Protein AF-A0AAW2YG62-F1 (afdb_monomer_lite)

InterPro domains:
  IPR013922 Cyclin PHO80-like [PF08613] (2-43)
  IPR013922 Cyclin PHO80-like [PTHR15615] (1-82)

Organism: NCBI:txid2727402

Sequence (99 aa):
MVASKYVEDMNYRNSYFARVGGLTTNELNKLEVEFLFLMKFKLHVNVSVYESYCCHLEREVSIGGGYQIERTLRCAEEIKTRQTVQERRYDDQIARLLL

pLDDT: mean 84.86, std 13.54, range [52.09, 98.62]

Radius of gyration: 21.09 Å; chains: 1; bounding box: 40×57×49 Å

Structure (mmCIF, N/CA/C/O backbone):
data_AF-A0AAW2YG62-F1
#
_entry.id   AF-A0AAW2YG62-F1
#
loop_
_atom_site.group_PDB
_atom_site.id
_atom_site.type_symbol
_atom_site.label_atom_id
_atom_site.label_alt_id
_atom_site.label_comp_id
_atom_site.label_asym_id
_atom_site.label_entity_id
_atom_site.label_seq_id
_atom_site.pdbx_PDB_ins_code
_atom_site.Cartn_x
_atom_site.Cartn_y
_atom_site.Cartn_z
_atom_sit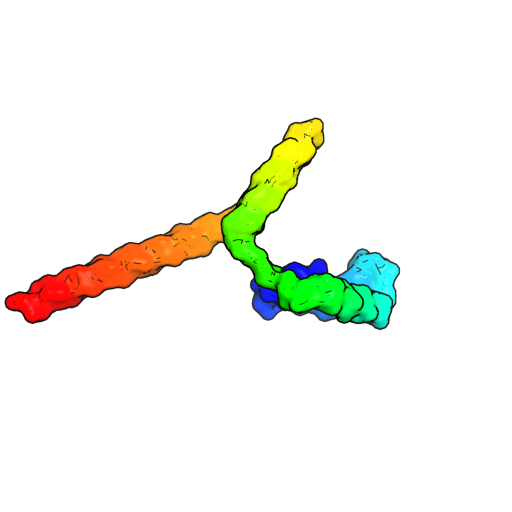e.occupancy
_atom_site.B_iso_or_equiv
_atom_site.auth_seq_id
_atom_site.auth_comp_id
_atom_site.auth_asym_id
_atom_site.auth_atom_id
_atom_site.pdbx_PDB_model_num
ATOM 1 N N . MET A 1 1 ? -0.239 0.023 4.069 1.00 93.81 1 MET A N 1
ATOM 2 C CA . MET A 1 1 ? -0.742 -1.235 4.666 1.00 93.81 1 MET A CA 1
ATOM 3 C C . MET A 1 1 ? -1.164 -2.246 3.602 1.00 93.81 1 MET A C 1
ATOM 5 O O . MET A 1 1 ? -0.435 -3.209 3.432 1.00 93.81 1 MET A O 1
ATOM 9 N N . VAL A 1 2 ? -2.272 -2.041 2.868 1.00 97.19 2 VAL A N 1
ATOM 10 C CA . VAL A 1 2 ? -2.815 -3.045 1.916 1.00 97.19 2 VAL A CA 1
ATOM 11 C C . VAL A 1 2 ? -1.789 -3.510 0.878 1.00 97.19 2 VAL A C 1
ATOM 13 O O . VAL A 1 2 ? -1.668 -4.705 0.649 1.00 97.19 2 VAL A O 1
ATOM 16 N N . ALA A 1 3 ? -0.996 -2.592 0.315 1.00 94.88 3 ALA A N 1
ATOM 17 C CA . ALA A 1 3 ? 0.074 -2.946 -0.620 1.00 94.88 3 ALA A CA 1
ATOM 18 C C . ALA A 1 3 ? 1.118 -3.895 0.002 1.00 94.88 3 ALA A C 1
ATOM 20 O O . ALA A 1 3 ? 1.397 -4.941 -0.567 1.00 94.88 3 ALA A O 1
ATOM 21 N N . SER A 1 4 ? 1.628 -3.587 1.201 1.00 93.94 4 SER A N 1
ATOM 22 C CA . SER A 1 4 ? 2.580 -4.458 1.913 1.00 93.94 4 SER A CA 1
ATOM 23 C C . SER A 1 4 ? 1.957 -5.827 2.221 1.00 93.94 4 SER A C 1
ATOM 25 O O . SER A 1 4 ? 2.599 -6.846 2.027 1.00 93.94 4 SER A O 1
ATOM 27 N N . LYS A 1 5 ? 0.665 -5.900 2.576 1.00 95.44 5 LYS A N 1
ATOM 28 C CA . LYS A 1 5 ? -0.037 -7.188 2.780 1.00 95.44 5 LYS A CA 1
ATOM 29 C C . LYS A 1 5 ? -0.222 -8.009 1.516 1.00 95.44 5 LYS A C 1
ATOM 31 O O . LYS A 1 5 ? -0.408 -9.214 1.612 1.00 95.44 5 LYS A O 1
ATOM 36 N N . TYR A 1 6 ? -0.265 -7.348 0.368 1.00 95.12 6 TYR A N 1
ATOM 37 C CA . TYR A 1 6 ? -0.425 -8.010 -0.914 1.00 95.12 6 TYR A CA 1
ATOM 38 C C . TYR A 1 6 ? 0.916 -8.499 -1.478 1.00 95.12 6 TYR A C 1
ATOM 40 O O . TYR A 1 6 ? 0.945 -9.524 -2.149 1.00 95.12 6 TYR A O 1
ATOM 48 N N . VAL A 1 7 ? 2.002 -7.762 -1.225 1.00 91.44 7 VAL A N 1
ATOM 49 C CA . VAL A 1 7 ? 3.309 -7.981 -1.868 1.00 91.44 7 VAL A CA 1
ATOM 50 C C . VAL A 1 7 ? 4.300 -8.737 -0.980 1.00 91.44 7 VAL A C 1
ATOM 52 O O . VAL A 1 7 ? 5.112 -9.492 -1.505 1.00 91.44 7 VAL A O 1
ATOM 55 N N . GLU A 1 8 ? 4.280 -8.528 0.336 1.00 89.31 8 GLU A N 1
ATOM 56 C CA . GLU A 1 8 ? 5.281 -9.090 1.249 1.00 89.31 8 GLU A CA 1
ATOM 57 C C . GLU A 1 8 ? 4.831 -10.443 1.815 1.00 89.31 8 GLU A C 1
ATOM 59 O O . GLU A 1 8 ? 3.695 -10.588 2.266 1.00 89.31 8 GLU A O 1
ATOM 64 N N . ASP A 1 9 ? 5.750 -11.413 1.875 1.00 93.62 9 ASP A N 1
ATOM 65 C CA . ASP A 1 9 ? 5.496 -12.735 2.473 1.00 93.62 9 ASP A CA 1
ATOM 66 C C . ASP A 1 9 ? 5.247 -12.657 3.989 1.00 93.62 9 ASP A C 1
ATOM 68 O O . ASP A 1 9 ? 4.523 -13.468 4.570 1.00 93.62 9 ASP A O 1
ATOM 72 N N . MET A 1 10 ? 5.861 -11.669 4.644 1.00 93.94 10 MET A N 1
ATOM 73 C CA . MET A 1 10 ? 5.783 -11.441 6.082 1.00 93.94 10 MET A CA 1
ATOM 74 C C . MET A 1 10 ? 5.233 -10.049 6.340 1.00 93.94 10 MET A C 1
ATOM 76 O O . MET A 1 10 ? 5.789 -9.068 5.859 1.00 93.94 10 MET A O 1
ATOM 80 N N . ASN A 1 11 ? 4.176 -9.949 7.148 1.00 94.69 11 ASN A N 1
ATOM 81 C CA . ASN A 1 11 ? 3.579 -8.659 7.460 1.00 94.69 11 ASN A CA 1
ATOM 82 C C . ASN A 1 11 ? 3.044 -8.555 8.895 1.00 94.69 11 ASN A C 1
ATOM 84 O O . ASN A 1 11 ? 2.715 -9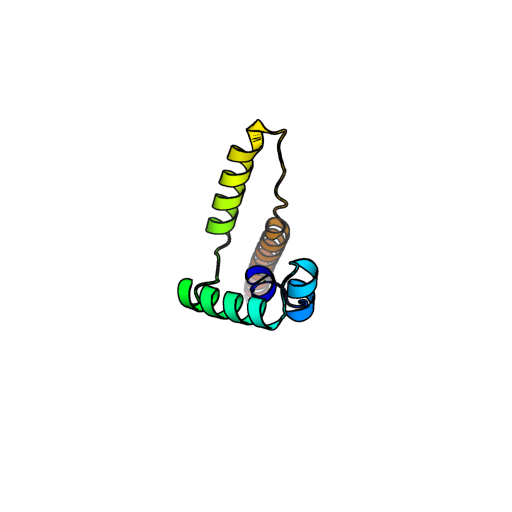.541 9.557 1.00 94.69 11 ASN A O 1
ATOM 88 N N . TYR A 1 12 ? 2.930 -7.320 9.369 1.00 95.94 12 TYR A N 1
ATOM 89 C CA . TYR A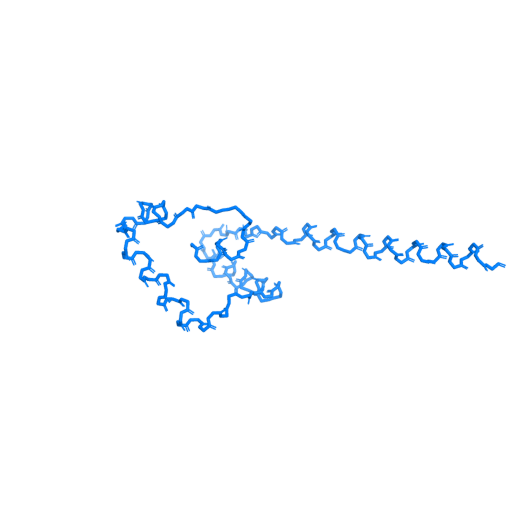 1 12 ? 2.324 -6.952 10.631 1.00 95.94 12 TYR A CA 1
ATOM 90 C C . TYR A 1 12 ? 0.798 -7.117 10.620 1.00 95.94 12 TYR A C 1
ATOM 92 O O . TYR A 1 12 ? 0.108 -7.008 9.606 1.00 95.94 12 TYR A O 1
ATOM 100 N N . ARG A 1 13 ? 0.243 -7.346 11.813 1.00 96.56 13 ARG A N 1
ATOM 101 C CA . ARG A 1 13 ? -1.209 -7.404 12.035 1.00 96.56 13 ARG A CA 1
ATOM 102 C C . ARG A 1 13 ? -1.833 -6.010 11.941 1.00 96.56 13 ARG A C 1
ATOM 104 O O . ARG A 1 13 ? -1.186 -5.014 12.258 1.00 96.56 13 ARG A O 1
ATOM 111 N N . ASN A 1 14 ? -3.134 -5.942 11.657 1.00 97.50 14 ASN A N 1
ATOM 112 C CA . ASN A 1 14 ? -3.875 -4.670 11.650 1.00 97.50 14 ASN A CA 1
ATOM 113 C C . ASN A 1 14 ? -3.813 -3.914 12.964 1.00 97.50 14 ASN A C 1
ATOM 115 O O . ASN A 1 14 ? -3.780 -2.693 12.952 1.00 97.50 14 ASN A O 1
ATOM 119 N N . SER A 1 15 ? -3.734 -4.610 14.095 1.00 98.06 15 SER A N 1
ATOM 120 C CA . SER A 1 15 ? -3.573 -3.948 15.388 1.00 98.06 15 SER A CA 1
ATOM 121 C C . SER A 1 15 ? -2.276 -3.144 15.486 1.00 98.06 15 SER A C 1
ATOM 123 O O . SER A 1 15 ? -2.260 -2.087 16.112 1.00 98.06 15 SER A O 1
ATOM 125 N N . TYR A 1 16 ? -1.204 -3.600 14.835 1.00 98.06 16 TYR A N 1
ATOM 126 C CA . TYR A 1 16 ? 0.058 -2.870 14.781 1.00 98.06 16 TYR A CA 1
ATOM 127 C C . TYR A 1 16 ? -0.059 -1.633 13.887 1.00 98.06 16 TYR A C 1
ATOM 129 O O . TYR A 1 16 ? 0.253 -0.531 14.335 1.00 98.06 16 TYR A O 1
ATOM 137 N N . PHE A 1 17 ? -0.577 -1.796 12.665 1.00 97.81 17 PHE A N 1
ATOM 138 C CA . PHE A 1 17 ? -0.811 -0.672 11.754 1.00 97.81 17 PHE A CA 1
ATOM 139 C C . PHE A 1 17 ? -1.758 0.373 12.356 1.00 97.81 17 PHE A C 1
ATOM 141 O O . PHE A 1 17 ? -1.504 1.566 12.230 1.00 97.81 17 PHE A O 1
ATOM 148 N N . ALA A 1 18 ? -2.802 -0.066 13.063 1.00 98.31 18 ALA A N 1
ATOM 149 C CA . ALA A 1 18 ? -3.762 0.813 13.721 1.00 98.31 18 ALA A CA 1
ATOM 150 C C . ALA A 1 18 ? -3.091 1.617 14.834 1.00 98.31 18 ALA A C 1
ATOM 152 O O . ALA A 1 18 ? -3.237 2.834 14.883 1.00 98.31 18 ALA A O 1
ATOM 153 N N . ARG A 1 19 ? -2.263 0.961 15.658 1.00 98.25 19 ARG A N 1
ATOM 154 C CA . ARG A 1 19 ? -1.507 1.630 16.722 1.00 98.25 19 ARG A CA 1
ATOM 155 C C . ARG A 1 19 ? -0.545 2.687 16.178 1.00 98.25 19 ARG A C 1
ATOM 157 O O . ARG A 1 19 ? -0.466 3.763 16.754 1.00 98.25 19 ARG A O 1
ATOM 164 N N . VAL A 1 20 ? 0.172 2.395 15.089 1.00 97.94 20 VAL A N 1
ATOM 165 C CA . VAL A 1 20 ? 1.071 3.371 14.439 1.00 97.94 20 VAL A CA 1
ATOM 166 C C . VAL A 1 20 ? 0.276 4.519 13.809 1.00 97.94 20 VAL A C 1
ATOM 168 O O . VAL A 1 20 ? 0.683 5.670 13.911 1.00 97.94 20 VAL A O 1
ATOM 171 N N . GLY A 1 21 ? -0.866 4.216 13.190 1.00 96.25 21 GLY A N 1
ATOM 172 C CA . GLY A 1 21 ? -1.736 5.197 12.540 1.00 96.25 21 GLY A CA 1
ATOM 173 C C . GLY A 1 21 ? -2.645 5.995 13.480 1.00 96.25 21 GLY A C 1
ATOM 174 O O . GLY A 1 21 ? -3.416 6.813 12.992 1.00 96.25 21 GLY A O 1
ATOM 175 N N . GLY A 1 22 ? -2.595 5.757 14.796 1.00 97.94 22 GLY A N 1
ATOM 176 C CA . GLY A 1 22 ? -3.453 6.443 15.769 1.00 97.94 22 GLY A CA 1
ATOM 177 C C . GLY A 1 22 ? -4.940 6.076 15.672 1.00 97.94 22 GLY A C 1
ATOM 178 O O . GLY A 1 22 ? -5.787 6.875 16.056 1.00 97.94 22 GLY A O 1
ATOM 179 N N . LEU A 1 23 ? -5.258 4.885 15.158 1.00 98.06 23 LEU A N 1
ATOM 180 C CA . LEU A 1 23 ? -6.621 4.377 14.988 1.00 98.06 23 LEU A CA 1
ATOM 181 C C . LEU A 1 23 ? -6.886 3.192 15.916 1.00 98.06 23 LEU A C 1
ATOM 183 O O . LEU A 1 23 ? -5.975 2.456 16.311 1.00 98.06 23 LEU A O 1
ATOM 187 N N . THR A 1 24 ? -8.159 2.931 16.204 1.00 98.62 24 THR A N 1
ATOM 188 C CA . THR A 1 24 ? -8.539 1.632 16.755 1.00 98.62 24 THR A CA 1
ATOM 189 C C . THR A 1 24 ? -8.393 0.550 15.685 1.00 98.62 24 THR A C 1
ATOM 191 O O . THR A 1 24 ? -8.510 0.787 14.480 1.00 98.62 24 THR A O 1
ATOM 194 N N . THR A 1 25 ? -8.165 -0.693 16.115 1.00 98.62 25 THR A N 1
ATOM 195 C CA . THR A 1 25 ? -8.085 -1.821 15.172 1.00 98.62 25 THR A CA 1
ATOM 196 C C . THR A 1 25 ? -9.387 -1.998 14.386 1.00 98.62 25 THR A C 1
ATOM 198 O O . THR A 1 25 ? -9.341 -2.359 13.216 1.00 98.62 25 THR A O 1
AT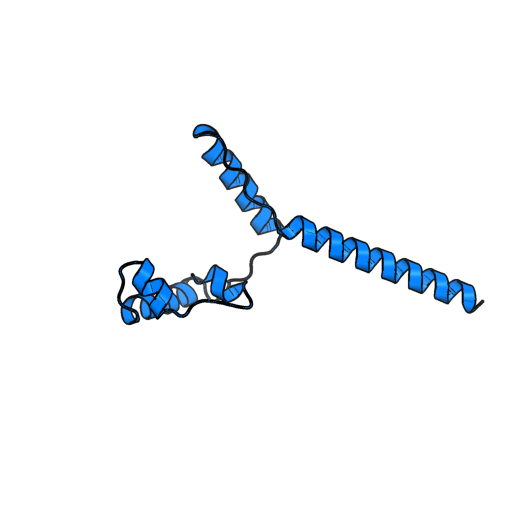OM 201 N N . ASN A 1 26 ? -10.542 -1.713 14.996 1.00 98.56 26 ASN A N 1
ATOM 202 C CA . ASN A 1 26 ? -11.836 -1.861 14.334 1.00 98.56 26 ASN A CA 1
ATOM 203 C C . ASN A 1 26 ? -12.035 -0.831 13.209 1.00 98.56 26 ASN A C 1
ATOM 205 O O . ASN A 1 26 ? -12.461 -1.195 12.115 1.00 98.56 26 ASN A O 1
ATOM 209 N N . GLU A 1 27 ? -11.668 0.432 13.443 1.00 98.50 27 GLU A N 1
ATOM 210 C CA . GLU A 1 27 ? -11.698 1.471 12.405 1.00 98.50 27 GLU A CA 1
ATOM 211 C C . GLU A 1 27 ? -10.789 1.107 11.235 1.00 98.50 27 GLU A C 1
ATOM 213 O O . GLU A 1 27 ? -11.225 1.141 10.086 1.00 98.50 27 GLU A O 1
ATOM 218 N N . LEU A 1 28 ? -9.551 0.685 11.517 1.00 98.44 28 LEU A N 1
ATOM 219 C CA . LEU A 1 28 ? -8.623 0.315 10.453 1.00 98.44 28 LEU A CA 1
ATOM 220 C C . LEU A 1 28 ? -9.100 -0.917 9.671 1.00 98.44 28 LEU A C 1
ATOM 222 O O . LEU A 1 28 ? -8.971 -0.945 8.449 1.00 98.44 28 LEU A O 1
ATOM 226 N N . ASN A 1 29 ? -9.685 -1.910 10.347 1.00 98.44 29 ASN A N 1
ATOM 227 C CA . ASN A 1 29 ? -10.282 -3.071 9.683 1.00 98.44 29 ASN A CA 1
ATOM 228 C C . ASN A 1 29 ? -11.416 -2.651 8.740 1.00 98.44 29 ASN A C 1
ATOM 230 O O . ASN A 1 29 ? -11.483 -3.132 7.610 1.00 98.44 29 ASN A O 1
ATOM 234 N N . LYS A 1 30 ? -12.295 -1.748 9.189 1.00 98.56 30 LYS A N 1
ATOM 235 C CA . LYS A 1 30 ? -13.401 -1.243 8.372 1.00 98.56 30 LYS A CA 1
ATOM 236 C C . LYS A 1 30 ? -12.882 -0.507 7.134 1.00 98.56 30 LYS A C 1
ATOM 238 O O . LYS A 1 30 ? -13.303 -0.829 6.027 1.00 98.56 30 LYS A O 1
ATOM 243 N N . LEU A 1 31 ? -11.925 0.405 7.315 1.00 98.25 31 LEU A N 1
ATOM 244 C CA . LEU A 1 31 ? -11.302 1.149 6.217 1.00 98.25 31 LEU A CA 1
ATOM 245 C C . LEU A 1 31 ? -10.594 0.225 5.220 1.00 98.25 31 LEU A C 1
ATOM 247 O O . LEU A 1 31 ? -10.670 0.447 4.014 1.00 98.25 31 LEU A O 1
ATOM 251 N N . GLU A 1 32 ? -9.924 -0.824 5.701 1.00 98.06 32 GLU A N 1
ATOM 252 C CA . GLU A 1 32 ? -9.284 -1.808 4.830 1.00 98.06 32 GLU A CA 1
ATOM 253 C C . GLU A 1 32 ? -10.303 -2.528 3.944 1.00 98.06 32 GLU A C 1
ATOM 255 O O . GLU A 1 32 ? -10.111 -2.609 2.732 1.00 98.06 32 GLU A O 1
ATOM 260 N N . VAL A 1 33 ? -11.399 -3.017 4.528 1.00 98.19 33 VAL A N 1
ATOM 261 C CA . VAL A 1 33 ? -12.455 -3.707 3.777 1.00 98.19 33 VAL A CA 1
ATOM 262 C C . VAL A 1 33 ? -13.110 -2.767 2.763 1.00 98.19 33 VAL A C 1
ATOM 264 O O . VAL A 1 33 ? -13.252 -3.134 1.597 1.00 98.19 33 VAL A O 1
ATOM 267 N N . GLU A 1 34 ? -13.457 -1.543 3.167 1.00 98.50 34 GLU A N 1
ATOM 268 C CA . GLU A 1 34 ? -14.036 -0.534 2.270 1.00 98.50 34 GLU A CA 1
ATOM 269 C C . GLU A 1 34 ? -13.103 -0.212 1.095 1.00 98.50 34 GLU A C 1
ATOM 271 O O . GLU A 1 34 ? -13.543 -0.180 -0.057 1.00 98.50 34 GLU A O 1
ATOM 276 N N . PHE A 1 35 ? -11.802 -0.057 1.356 1.00 98.25 35 PHE A N 1
ATOM 277 C CA . PHE A 1 35 ? -10.802 0.173 0.316 1.00 98.25 35 PHE A CA 1
ATOM 278 C C . PHE A 1 35 ? -10.698 -1.004 -0.665 1.00 98.25 35 PHE A C 1
ATOM 280 O O . PHE A 1 35 ? -10.637 -0.795 -1.878 1.00 98.25 35 PHE A O 1
ATOM 287 N N . LEU A 1 36 ? -10.724 -2.248 -0.176 1.00 98.38 36 LEU A N 1
ATOM 288 C CA . LEU A 1 36 ? -10.686 -3.436 -1.036 1.00 98.38 36 LEU A CA 1
ATOM 289 C C . LEU A 1 36 ? -11.894 -3.503 -1.982 1.00 98.38 36 LEU A C 1
ATOM 291 O O . LEU A 1 36 ? -11.727 -3.800 -3.170 1.00 98.38 36 LEU A O 1
ATOM 295 N N . PHE A 1 37 ? -13.090 -3.169 -1.488 1.00 98.44 37 PHE A N 1
ATOM 296 C CA . PHE A 1 37 ? -14.291 -3.082 -2.320 1.00 98.44 37 PHE A CA 1
ATOM 297 C C . PHE A 1 37 ? -14.219 -1.936 -3.330 1.00 98.44 37 PHE A C 1
ATOM 299 O O . PHE A 1 37 ? -14.551 -2.145 -4.500 1.00 98.44 37 PHE A O 1
ATOM 306 N N . LEU A 1 38 ? -13.729 -0.760 -2.926 1.00 98.38 38 LEU A N 1
ATOM 307 C CA . LEU A 1 38 ? -13.526 0.382 -3.824 1.00 98.38 38 LEU A CA 1
ATOM 308 C C . LEU A 1 38 ? -12.594 0.019 -4.990 1.00 98.38 38 LEU A C 1
ATOM 310 O O . LEU A 1 38 ? -12.876 0.333 -6.147 1.00 98.38 38 LEU A O 1
ATOM 314 N N . MET A 1 39 ? -11.526 -0.721 -4.694 1.00 97.69 39 MET A N 1
ATOM 315 C CA . MET A 1 39 ? -10.562 -1.209 -5.681 1.00 97.69 39 MET A CA 1
ATOM 316 C C . MET A 1 39 ? -11.050 -2.432 -6.469 1.00 97.69 39 MET A C 1
ATOM 318 O O . MET A 1 39 ? -10.346 -2.908 -7.362 1.00 97.69 39 MET A O 1
ATOM 322 N N . LYS A 1 40 ? -12.236 -2.974 -6.157 1.00 98.19 40 LYS A N 1
ATOM 323 C CA . LYS A 1 40 ? -12.759 -4.229 -6.728 1.00 98.19 40 LYS A CA 1
ATOM 324 C C . LYS A 1 40 ? -11.746 -5.376 -6.616 1.00 98.19 40 LYS A C 1
ATOM 326 O O . LYS A 1 40 ? -11.617 -6.177 -7.540 1.00 98.19 40 LYS A O 1
ATOM 331 N N . PHE A 1 41 ? -10.987 -5.403 -5.517 1.00 96.56 41 PHE A N 1
ATOM 332 C CA . PHE A 1 41 ? -9.898 -6.352 -5.255 1.00 96.56 41 PHE A CA 1
ATOM 333 C C . PHE A 1 41 ? -8.796 -6.400 -6.337 1.00 96.56 41 PHE A C 1
ATOM 335 O O . PHE A 1 41 ? -8.000 -7.337 -6.380 1.00 96.56 41 PHE A O 1
ATOM 342 N N . LYS A 1 42 ? -8.693 -5.382 -7.203 1.00 97.00 42 LYS A N 1
ATOM 343 C CA . LYS A 1 42 ? -7.630 -5.273 -8.212 1.00 97.00 42 LYS A CA 1
ATOM 344 C C . LYS A 1 42 ? -6.389 -4.621 -7.598 1.00 97.00 42 LYS A C 1
ATOM 346 O O . LYS A 1 42 ? -6.209 -3.413 -7.699 1.00 97.00 42 LYS A O 1
ATOM 351 N N . LEU A 1 43 ? -5.561 -5.431 -6.937 1.00 95.75 43 LEU A N 1
ATOM 352 C CA . LEU A 1 43 ? -4.359 -4.973 -6.218 1.00 95.75 43 LEU A CA 1
ATOM 353 C C . LEU A 1 43 ? -3.044 -5.220 -6.971 1.00 95.75 43 LEU A C 1
ATOM 355 O O . LEU A 1 43 ? -2.023 -4.632 -6.625 1.00 95.75 43 LEU A O 1
ATOM 359 N N . HIS A 1 44 ? -3.061 -6.080 -7.992 1.00 94.81 44 HIS A N 1
ATOM 360 C CA . HIS A 1 44 ? -1.874 -6.397 -8.779 1.00 94.81 44 HIS A CA 1
ATOM 361 C C . HIS A 1 44 ? -1.405 -5.189 -9.597 1.00 94.81 44 HIS A C 1
ATOM 363 O O . HIS A 1 44 ? -2.161 -4.650 -10.410 1.00 94.81 44 HIS A O 1
ATOM 369 N N . VAL A 1 45 ? -0.130 -4.832 -9.449 1.00 91.31 45 VAL A N 1
ATOM 370 C CA . VAL A 1 45 ? 0.540 -3.800 -10.243 1.00 91.31 45 VAL A CA 1
ATOM 371 C C . VAL A 1 45 ? 1.639 -4.468 -11.063 1.00 91.31 45 VAL A C 1
ATOM 373 O O . VAL A 1 45 ? 2.501 -5.148 -10.517 1.00 91.31 45 VAL A O 1
ATOM 376 N N . ASN A 1 46 ? 1.603 -4.292 -12.385 1.00 90.38 46 ASN A N 1
ATOM 377 C CA . ASN A 1 46 ? 2.680 -4.762 -13.256 1.00 90.38 46 ASN A CA 1
ATOM 378 C C . ASN A 1 46 ? 3.937 -3.903 -13.039 1.00 90.38 46 ASN A C 1
ATOM 380 O O . ASN A 1 46 ? 3.823 -2.699 -12.811 1.00 90.38 46 ASN A O 1
ATOM 384 N N . VAL A 1 47 ? 5.116 -4.508 -13.187 1.00 87.12 47 VAL A N 1
ATOM 385 C CA . VAL A 1 47 ? 6.420 -3.832 -13.185 1.00 87.12 47 VAL A CA 1
ATOM 386 C C . VAL A 1 47 ? 6.415 -2.566 -14.044 1.00 87.12 47 VAL A C 1
ATOM 388 O O . VAL A 1 47 ? 6.774 -1.508 -13.544 1.00 87.12 47 VAL A O 1
ATOM 391 N N . SER A 1 48 ? 5.917 -2.622 -15.284 1.00 88.62 48 SER A N 1
ATOM 392 C CA . SER A 1 48 ? 5.921 -1.452 -16.178 1.00 88.62 48 SER A CA 1
ATOM 393 C C . SER A 1 48 ? 5.083 -0.283 -15.648 1.00 88.62 48 SER A C 1
ATOM 395 O O . SER A 1 48 ? 5.450 0.882 -15.804 1.00 88.62 48 SER A O 1
ATOM 397 N N . VAL A 1 49 ? 3.962 -0.583 -14.986 1.00 91.75 49 VAL A N 1
ATOM 398 C CA . VAL A 1 49 ? 3.107 0.424 -14.346 1.00 91.75 49 VAL A CA 1
ATOM 399 C C . VAL A 1 49 ? 3.814 0.998 -13.123 1.00 91.75 49 VAL A C 1
ATOM 401 O O . VAL A 1 49 ? 3.865 2.215 -12.973 1.00 91.75 49 VAL A O 1
ATOM 404 N N . TYR A 1 50 ? 4.391 0.140 -12.280 1.00 89.31 50 TYR A N 1
ATOM 405 C CA . TYR A 1 50 ? 5.157 0.563 -11.110 1.00 89.31 50 TYR A CA 1
ATOM 406 C C . TYR A 1 50 ? 6.304 1.507 -11.500 1.00 89.31 50 TYR A C 1
ATOM 408 O O . TYR A 1 50 ? 6.392 2.611 -10.968 1.00 89.31 50 TYR A O 1
ATOM 416 N N . GLU A 1 51 ? 7.117 1.128 -12.490 1.00 86.88 51 GLU A N 1
ATOM 417 C CA . GLU A 1 51 ? 8.221 1.952 -12.991 1.00 86.88 51 GLU A CA 1
ATOM 418 C C . GLU A 1 51 ? 7.743 3.300 -13.529 1.00 86.88 51 GLU A C 1
ATOM 420 O O . GLU A 1 51 ? 8.337 4.332 -13.216 1.00 86.88 51 GLU A O 1
ATOM 425 N N . SER A 1 52 ? 6.642 3.314 -14.289 1.00 89.50 52 SER A N 1
ATOM 426 C CA . SER A 1 52 ? 6.053 4.560 -14.779 1.00 89.50 52 SER A CA 1
ATOM 427 C C . SER A 1 52 ? 5.673 5.490 -13.623 1.00 89.50 52 SER A C 1
ATOM 429 O O . SER A 1 52 ? 5.996 6.676 -13.664 1.00 89.50 52 SER A O 1
ATOM 431 N N . TYR A 1 53 ? 5.043 4.973 -12.564 1.00 89.94 53 TYR A N 1
ATOM 432 C CA . TYR A 1 53 ? 4.701 5.769 -11.382 1.00 89.94 53 TYR A CA 1
ATOM 433 C C . TYR A 1 53 ? 5.933 6.252 -10.608 1.00 89.94 53 TYR A C 1
ATOM 435 O O . TYR A 1 53 ? 5.939 7.401 -10.168 1.00 89.94 53 TYR A O 1
ATOM 443 N N . CYS A 1 54 ? 6.987 5.439 -10.482 1.00 86.69 54 CYS A N 1
ATOM 444 C CA . CYS A 1 54 ? 8.251 5.881 -9.888 1.00 86.69 54 CYS A CA 1
ATOM 445 C C . CYS A 1 54 ? 8.849 7.060 -10.666 1.00 86.69 54 CYS A C 1
ATOM 447 O O . CYS A 1 54 ? 9.142 8.090 -10.068 1.00 86.69 54 CYS A O 1
ATOM 449 N N . CYS A 1 55 ? 8.946 6.954 -11.996 1.00 85.62 55 CYS A N 1
ATOM 450 C CA . CYS A 1 55 ? 9.452 8.036 -12.844 1.00 85.62 55 CYS A CA 1
ATOM 451 C C . CYS A 1 55 ? 8.617 9.321 -12.708 1.00 85.62 55 CYS A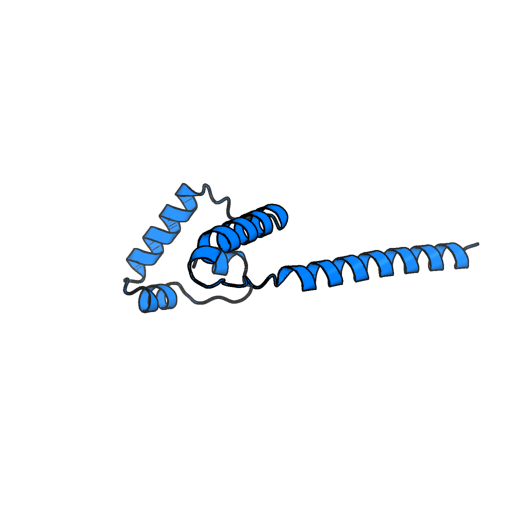 C 1
ATOM 453 O O . CYS A 1 55 ? 9.170 10.420 -12.655 1.00 85.62 55 CYS A O 1
ATOM 455 N N . HIS A 1 56 ? 7.286 9.196 -12.641 1.00 87.56 56 HIS A N 1
ATOM 456 C CA . HIS A 1 56 ? 6.405 10.344 -12.416 1.00 87.56 56 HIS A CA 1
ATOM 457 C C . HIS A 1 56 ? 6.655 10.998 -11.049 1.00 87.56 56 HIS A C 1
ATOM 459 O O . HIS A 1 56 ? 6.789 12.217 -10.979 1.00 87.56 56 HIS A O 1
ATOM 465 N N . LEU A 1 57 ? 6.766 10.212 -9.975 1.00 86.19 57 LEU A N 1
ATOM 466 C CA . LEU A 1 57 ? 7.038 10.729 -8.630 1.00 86.19 57 LEU A CA 1
ATOM 467 C C . LEU A 1 57 ? 8.411 11.407 -8.535 1.00 86.19 57 LEU A C 1
ATOM 469 O O . LEU A 1 57 ? 8.510 12.502 -7.988 1.00 86.19 57 LEU A O 1
ATOM 473 N N . GLU A 1 58 ? 9.460 10.803 -9.098 1.00 83.44 58 GLU A N 1
ATOM 474 C CA . GLU A 1 58 ? 10.810 11.386 -9.126 1.00 83.44 58 GLU A CA 1
ATOM 475 C C . GLU A 1 58 ? 10.810 12.763 -9.804 1.00 83.44 58 GLU A C 1
ATOM 477 O O . GLU A 1 58 ? 11.426 13.708 -9.302 1.00 83.44 58 GLU A O 1
ATOM 482 N N . ARG A 1 59 ? 10.063 12.911 -10.906 1.00 83.88 59 ARG A N 1
ATOM 483 C CA . ARG A 1 59 ? 9.911 14.186 -11.616 1.00 83.88 59 ARG A CA 1
ATOM 484 C C . ARG A 1 59 ? 9.251 15.259 -10.750 1.00 83.88 59 ARG A C 1
ATOM 486 O O . ARG A 1 59 ? 9.772 16.368 -10.679 1.00 83.88 59 ARG A O 1
ATOM 493 N N . GLU A 1 60 ? 8.136 14.947 -10.095 1.00 82.75 60 GLU A N 1
ATOM 494 C CA . GLU A 1 60 ? 7.404 15.925 -9.274 1.00 82.75 60 GLU A CA 1
ATOM 495 C C . GLU A 1 60 ? 8.208 16.352 -8.037 1.00 82.75 60 GLU A C 1
ATOM 497 O O . GLU A 1 60 ? 8.216 17.518 -7.643 1.00 82.75 60 GLU A O 1
ATOM 502 N N . VAL A 1 61 ? 8.957 15.419 -7.449 1.00 77.62 61 VAL A N 1
ATOM 503 C CA . VAL A 1 61 ? 9.752 15.665 -6.239 1.00 77.62 61 VAL A CA 1
ATOM 504 C C . VAL A 1 61 ? 11.104 16.338 -6.552 1.00 77.62 61 VAL A C 1
ATOM 506 O O . VAL A 1 61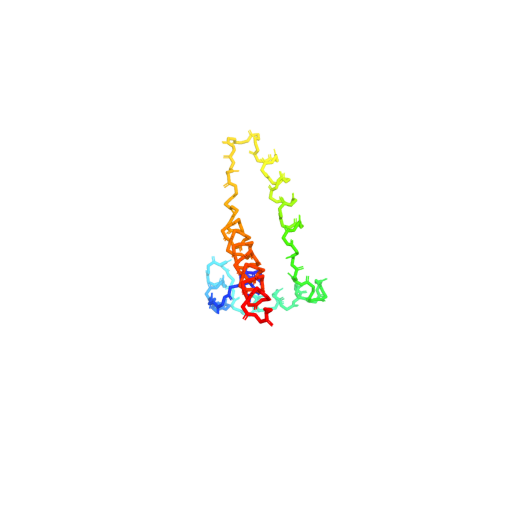 ? 11.767 16.871 -5.658 1.00 77.62 61 VAL A O 1
ATOM 509 N N . SER A 1 62 ? 11.503 16.415 -7.826 1.00 64.69 62 SER A N 1
ATOM 510 C CA . SER A 1 62 ? 12.745 17.076 -8.267 1.00 64.69 62 SER A CA 1
ATOM 511 C C . SER A 1 62 ? 12.812 18.570 -7.910 1.00 64.69 62 SER A C 1
ATOM 513 O O . SER A 1 62 ? 13.904 19.117 -7.782 1.00 64.69 62 SER A O 1
ATOM 515 N N . ILE A 1 63 ? 11.671 19.225 -7.671 1.00 63.50 63 ILE A N 1
ATOM 516 C CA . ILE A 1 63 ? 11.608 20.634 -7.240 1.00 63.50 63 ILE A CA 1
ATOM 517 C C . ILE A 1 63 ? 12.101 20.808 -5.782 1.00 63.50 63 ILE A C 1
ATOM 519 O O . ILE A 1 63 ? 12.516 21.898 -5.396 1.00 63.50 63 ILE A O 1
ATOM 523 N N . GLY A 1 64 ? 12.113 19.737 -4.976 1.00 60.66 64 GLY A N 1
ATOM 524 C CA . GLY A 1 64 ? 12.423 19.758 -3.539 1.00 60.66 64 GLY A CA 1
ATOM 525 C C . GLY A 1 64 ? 13.768 19.150 -3.117 1.00 60.66 64 GLY A C 1
ATOM 526 O O . GLY A 1 64 ? 13.943 18.880 -1.932 1.00 60.66 64 GLY A O 1
ATOM 527 N N . GLY A 1 65 ? 14.704 18.903 -4.042 1.00 60.28 65 GLY A N 1
ATOM 528 C CA . GLY A 1 65 ? 16.038 18.357 -3.722 1.00 60.28 65 GLY A CA 1
ATOM 529 C C . GLY A 1 65 ? 16.282 16.899 -4.133 1.00 60.28 65 GLY A C 1
ATOM 530 O O . GLY A 1 65 ? 17.365 16.385 -3.877 1.00 60.28 65 GLY A O 1
ATOM 531 N N . GLY A 1 66 ? 15.322 16.270 -4.823 1.00 58.09 66 GLY A N 1
ATOM 532 C CA . GLY A 1 66 ? 15.468 14.953 -5.451 1.00 58.09 66 GLY A CA 1
ATOM 533 C C . GLY A 1 66 ? 15.411 13.780 -4.466 1.00 58.09 66 GLY A C 1
ATOM 534 O O . GLY A 1 66 ? 16.227 13.663 -3.560 1.00 58.09 66 GLY A O 1
ATOM 535 N N . TYR A 1 67 ? 14.466 12.863 -4.674 1.00 64.81 67 TYR A N 1
ATOM 536 C CA . TYR A 1 67 ? 14.433 11.566 -3.994 1.00 64.81 67 TYR A CA 1
ATOM 537 C C . TYR A 1 67 ? 14.711 10.481 -5.032 1.00 64.81 67 TYR A C 1
ATOM 539 O O . TYR A 1 67 ? 14.049 10.438 -6.065 1.00 64.81 67 TYR A O 1
ATOM 547 N N . GLN A 1 68 ? 15.697 9.622 -4.772 1.00 65.50 68 GLN A N 1
ATOM 548 C CA . GLN A 1 68 ? 15.935 8.427 -5.584 1.00 65.50 68 GLN A CA 1
ATOM 549 C C . GLN A 1 68 ? 15.000 7.331 -5.083 1.00 65.50 68 GLN A C 1
ATOM 551 O O . GLN A 1 68 ? 15.143 6.884 -3.943 1.00 65.50 68 GLN A O 1
ATOM 556 N N . ILE A 1 69 ? 14.031 6.915 -5.900 1.00 73.50 69 ILE A N 1
ATOM 557 C CA . ILE A 1 69 ? 13.157 5.806 -5.522 1.00 73.50 69 ILE A CA 1
ATOM 558 C C . ILE A 1 69 ? 13.927 4.510 -5.772 1.00 73.50 69 ILE A C 1
ATOM 560 O O . ILE A 1 69 ? 14.347 4.217 -6.893 1.00 73.50 69 ILE A O 1
ATOM 564 N N . GLU A 1 70 ? 14.137 3.727 -4.715 1.00 67.06 70 GLU A N 1
ATOM 565 C CA . GLU A 1 70 ? 14.840 2.452 -4.813 1.00 67.06 70 GLU A CA 1
ATOM 566 C C . GLU A 1 70 ? 14.077 1.493 -5.745 1.00 67.06 70 GLU A C 1
ATOM 568 O O . GLU A 1 70 ? 12.914 1.149 -5.524 1.00 67.06 70 GLU A O 1
ATOM 573 N N . ARG A 1 71 ? 14.737 1.062 -6.827 1.00 66.44 71 ARG A N 1
ATOM 574 C CA . ARG A 1 71 ? 14.175 0.135 -7.821 1.00 66.44 71 ARG A CA 1
ATOM 575 C C . ARG A 1 71 ? 14.615 -1.297 -7.536 1.00 66.44 71 ARG A C 1
ATOM 577 O O . ARG A 1 71 ? 15.334 -1.900 -8.333 1.00 66.44 71 ARG A O 1
ATOM 584 N N . THR A 1 72 ? 14.160 -1.853 -6.415 1.00 59.75 72 THR A N 1
ATOM 585 C CA . THR A 1 72 ? 14.499 -3.216 -5.959 1.00 59.75 72 THR A CA 1
ATOM 586 C C . THR A 1 72 ? 14.186 -4.301 -7.010 1.00 59.75 72 THR A C 1
ATOM 588 O O . THR A 1 72 ? 14.837 -5.343 -7.041 1.00 59.75 72 THR A O 1
ATOM 591 N N . LEU A 1 73 ? 13.262 -4.037 -7.945 1.00 57.56 73 LEU A N 1
ATOM 592 C CA . LEU A 1 73 ? 12.904 -4.945 -9.046 1.00 57.56 73 LEU A CA 1
ATOM 593 C C . LEU A 1 73 ? 14.046 -5.231 -10.039 1.00 57.56 73 LEU A C 1
ATOM 595 O O . LEU A 1 73 ? 14.055 -6.313 -10.625 1.00 57.56 73 LEU A O 1
ATOM 599 N N . ARG A 1 74 ? 15.045 -4.346 -10.193 1.00 56.25 74 ARG A N 1
ATOM 600 C CA . ARG A 1 74 ? 16.158 -4.590 -11.137 1.00 56.25 74 ARG A CA 1
ATOM 601 C C . ARG A 1 74 ? 16.967 -5.837 -10.785 1.00 56.25 74 ARG A C 1
ATOM 603 O O . ARG A 1 74 ? 17.334 -6.595 -11.677 1.00 56.25 74 ARG A O 1
ATOM 610 N N . CYS A 1 75 ? 17.172 -6.107 -9.494 1.00 52.09 75 CYS A N 1
ATOM 611 C CA . CYS A 1 75 ? 17.851 -7.326 -9.053 1.00 52.09 75 CYS A CA 1
ATOM 612 C C . CYS A 1 75 ? 17.074 -8.591 -9.459 1.00 52.09 75 CYS A C 1
ATOM 614 O O . CYS A 1 75 ? 17.675 -9.579 -9.873 1.00 52.09 75 CYS A O 1
ATOM 616 N N . ALA A 1 76 ? 15.740 -8.564 -9.385 1.00 58.78 76 ALA A N 1
ATOM 617 C CA . ALA A 1 76 ? 14.900 -9.702 -9.755 1.00 58.78 76 ALA A CA 1
ATOM 618 C C . ALA A 1 76 ? 14.870 -9.938 -11.277 1.00 58.78 76 ALA A C 1
ATOM 620 O O . ALA A 1 76 ? 14.904 -11.086 -11.727 1.00 58.78 76 ALA A O 1
ATOM 621 N N . GLU A 1 77 ? 14.856 -8.871 -12.079 1.00 63.41 77 GLU A N 1
ATOM 622 C CA . GLU A 1 77 ? 14.936 -8.966 -13.541 1.00 63.41 77 GLU A CA 1
ATOM 623 C C . GLU A 1 77 ? 16.279 -9.525 -14.015 1.00 63.41 77 GLU A C 1
ATOM 625 O O . GLU A 1 77 ? 16.295 -10.391 -14.894 1.00 63.41 77 GLU A O 1
ATOM 630 N N . GLU A 1 78 ? 17.389 -9.107 -13.398 1.00 63.53 78 GLU A N 1
ATOM 631 C CA . GLU A 1 78 ? 18.722 -9.664 -13.660 1.00 63.53 78 GLU A CA 1
ATOM 632 C C . GLU A 1 78 ? 18.802 -11.157 -13.316 1.00 63.53 78 GLU A C 1
ATOM 634 O O . GLU A 1 78 ? 19.383 -11.942 -14.067 1.00 63.53 78 GLU A O 1
ATOM 639 N N . ILE A 1 79 ? 18.186 -11.583 -12.209 1.00 66.19 79 ILE A N 1
ATOM 640 C CA . ILE A 1 79 ? 18.123 -13.002 -11.830 1.00 66.19 79 ILE A CA 1
ATOM 641 C C . ILE A 1 79 ? 17.321 -13.797 -12.867 1.00 66.19 79 ILE A C 1
ATOM 643 O O . ILE A 1 79 ? 17.777 -14.846 -13.324 1.00 66.19 79 ILE A O 1
ATOM 647 N N . LYS A 1 80 ? 16.164 -13.282 -13.296 1.00 72.38 80 LYS A N 1
ATOM 648 C CA . LYS A 1 80 ? 15.293 -13.961 -14.264 1.00 72.38 80 LYS A CA 1
ATOM 649 C C . LYS A 1 80 ? 15.933 -14.054 -15.652 1.00 72.38 80 LYS A C 1
ATOM 651 O O . LYS A 1 80 ? 15.857 -15.102 -16.296 1.00 72.38 80 LYS A O 1
ATOM 656 N N . THR A 1 81 ? 16.617 -13.000 -16.106 1.00 71.12 81 THR A N 1
ATOM 657 C CA . THR A 1 81 ? 17.379 -13.032 -17.369 1.00 71.12 81 THR A CA 1
ATOM 658 C C . THR A 1 81 ? 18.545 -14.009 -17.294 1.00 71.12 81 THR A C 1
ATOM 660 O O . THR A 1 81 ? 18.711 -14.803 -18.219 1.00 71.12 81 THR A O 1
ATOM 663 N N . ARG A 1 82 ? 19.307 -14.031 -16.191 1.00 68.44 82 ARG A N 1
ATOM 664 C CA . ARG A 1 82 ? 20.384 -15.017 -15.988 1.00 68.44 82 ARG A CA 1
ATOM 665 C C . ARG A 1 82 ? 19.861 -16.453 -16.016 1.00 68.44 82 ARG A C 1
ATOM 667 O O . ARG A 1 82 ? 20.455 -17.280 -16.698 1.00 68.44 82 ARG A O 1
ATOM 674 N N . GLN A 1 83 ? 18.739 -16.735 -15.354 1.00 72.62 83 GLN A N 1
ATOM 675 C CA . GLN A 1 83 ? 18.115 -18.065 -15.358 1.00 72.62 83 GLN A CA 1
ATOM 676 C C . GLN A 1 83 ? 17.666 -18.485 -16.764 1.00 72.62 83 GLN A C 1
ATOM 678 O O . GLN A 1 83 ? 18.036 -19.559 -17.227 1.00 72.62 83 GLN A O 1
ATOM 683 N N . THR A 1 84 ? 16.982 -17.598 -17.494 1.00 73.69 84 THR A N 1
ATOM 684 C CA . THR A 1 84 ? 16.511 -17.883 -18.864 1.00 73.69 84 THR A CA 1
ATOM 685 C C . THR A 1 84 ? 17.675 -18.135 -19.832 1.00 73.69 84 THR A C 1
ATOM 687 O O . THR A 1 84 ? 17.596 -18.982 -20.720 1.00 73.69 84 THR A O 1
ATOM 690 N N . VAL A 1 85 ? 18.777 -17.390 -19.687 1.00 76.75 85 VAL A N 1
ATOM 691 C CA . VAL A 1 85 ? 19.992 -17.581 -20.496 1.00 76.75 85 VAL A CA 1
ATOM 692 C C . VAL A 1 85 ? 20.688 -18.899 -20.140 1.00 76.75 85 VAL A C 1
ATOM 694 O O . VAL A 1 85 ? 21.175 -19.589 -21.036 1.00 76.75 85 VAL A O 1
ATOM 697 N N . GLN A 1 86 ? 20.716 -19.266 -18.856 1.00 75.00 86 GLN A N 1
ATOM 698 C CA . GLN A 1 86 ? 21.280 -20.530 -18.381 1.00 75.00 86 GLN A CA 1
ATOM 699 C C . GLN A 1 86 ? 20.498 -21.737 -18.922 1.00 75.00 86 GLN A C 1
ATOM 701 O O . GLN A 1 86 ? 21.118 -22.675 -19.417 1.00 75.00 86 GLN A O 1
ATOM 706 N N . GLU A 1 87 ? 19.162 -21.690 -18.891 1.00 77.31 87 GLU A N 1
ATOM 707 C CA . GLU A 1 87 ? 18.284 -22.742 -19.426 1.00 77.31 87 GLU A CA 1
ATOM 708 C C . GLU A 1 87 ? 18.492 -22.940 -20.929 1.00 77.31 87 GLU A C 1
ATOM 710 O O . GLU A 1 87 ? 18.772 -24.054 -21.364 1.00 77.31 87 GLU A O 1
ATOM 715 N N . ARG A 1 88 ? 18.501 -21.858 -21.722 1.00 77.62 88 ARG A N 1
ATOM 716 C CA . ARG A 1 88 ? 18.782 -21.960 -23.168 1.00 77.62 88 ARG A CA 1
ATOM 717 C C . ARG A 1 88 ? 20.154 -22.559 -23.464 1.00 77.62 88 ARG A C 1
ATOM 719 O O . ARG A 1 88 ? 20.311 -23.286 -24.439 1.00 77.62 88 ARG A O 1
ATOM 726 N N . ARG A 1 89 ? 21.163 -22.229 -22.652 1.00 77.75 89 ARG A N 1
ATOM 727 C CA . ARG A 1 89 ? 22.521 -22.762 -22.818 1.00 77.75 89 ARG A CA 1
ATOM 728 C C . ARG A 1 89 ? 22.589 -24.251 -22.480 1.00 77.75 89 ARG A C 1
ATOM 730 O O . ARG A 1 89 ? 23.356 -24.969 -23.116 1.00 77.75 89 ARG A O 1
ATOM 737 N N . TYR A 1 90 ? 21.812 -24.694 -21.495 1.00 77.94 90 TYR A N 1
ATOM 738 C CA . TYR A 1 90 ? 21.705 -26.100 -21.124 1.00 77.94 90 TYR A CA 1
ATOM 739 C C . TYR A 1 90 ? 20.989 -26.907 -22.213 1.00 77.94 90 TYR A C 1
ATOM 741 O O . TYR A 1 90 ? 21.512 -27.935 -22.638 1.00 77.94 90 TYR A O 1
ATOM 749 N N . ASP A 1 91 ? 19.876 -26.395 -22.743 1.00 80.94 91 ASP A N 1
ATOM 750 C CA . ASP A 1 91 ? 19.156 -27.020 -23.860 1.00 80.94 91 ASP A CA 1
ATOM 751 C C . ASP A 1 91 ? 20.034 -27.140 -25.116 1.00 80.94 91 ASP A C 1
ATOM 753 O O . ASP A 1 91 ? 20.084 -28.204 -25.734 1.00 80.94 91 ASP A O 1
ATOM 757 N N . ASP A 1 92 ? 20.797 -26.095 -25.464 1.00 83.12 92 ASP A N 1
ATOM 758 C CA . ASP A 1 92 ? 21.734 -26.136 -26.599 1.00 83.12 92 ASP A CA 1
ATOM 759 C C . ASP A 1 92 ? 22.881 -27.140 -26.370 1.00 83.12 92 ASP A C 1
ATOM 761 O O . ASP A 1 92 ? 23.334 -27.803 -27.304 1.00 83.12 92 ASP A O 1
ATOM 765 N N . GLN A 1 93 ? 23.348 -27.304 -25.126 1.00 82.50 93 GLN A N 1
ATOM 766 C CA . GLN A 1 93 ? 24.352 -28.318 -24.782 1.00 82.50 93 GLN A CA 1
ATOM 767 C C . GLN A 1 93 ? 23.798 -29.743 -24.857 1.00 82.50 93 GLN A C 1
ATOM 769 O O . GLN A 1 93 ? 24.482 -30.620 -25.385 1.00 82.50 93 GLN A O 1
ATOM 774 N N . ILE A 1 94 ? 22.577 -29.981 -24.368 1.00 85.50 94 ILE A N 1
ATOM 775 C CA . ILE A 1 94 ? 21.915 -31.286 -24.480 1.00 85.50 94 ILE A CA 1
ATOM 776 C C . ILE A 1 94 ? 21.688 -31.648 -25.949 1.00 85.50 94 ILE A C 1
ATOM 778 O O . ILE A 1 94 ? 22.006 -32.766 -26.352 1.00 85.50 94 ILE A O 1
ATOM 782 N N . ALA A 1 95 ? 21.223 -30.704 -26.770 1.00 82.88 95 ALA A N 1
ATOM 783 C CA . ALA A 1 95 ? 21.006 -30.935 -28.196 1.00 82.88 95 ALA A CA 1
ATOM 784 C C . ALA A 1 95 ? 22.290 -31.355 -28.939 1.00 82.88 95 ALA A C 1
ATOM 786 O O . ALA A 1 95 ? 22.231 -32.182 -29.844 1.00 82.88 95 ALA A O 1
ATOM 787 N N . ARG A 1 96 ? 23.459 -30.833 -28.538 1.00 82.50 96 ARG A N 1
ATOM 788 C CA . ARG A 1 96 ? 24.766 -31.189 -29.125 1.00 82.50 96 ARG A CA 1
ATOM 789 C C . ARG A 1 96 ? 25.323 -32.538 -28.668 1.00 82.50 96 ARG A C 1
ATOM 791 O O . ARG A 1 96 ? 26.163 -33.086 -29.366 1.00 82.50 96 ARG A O 1
ATOM 798 N N . LEU A 1 97 ? 24.922 -33.034 -27.497 1.00 81.75 97 LEU A N 1
ATOM 799 C CA . LEU A 1 97 ? 25.361 -34.333 -26.960 1.00 81.75 97 LEU A CA 1
ATOM 800 C C . LEU A 1 97 ? 24.538 -35.513 -27.501 1.00 81.75 97 LEU A C 1
ATOM 802 O O . LEU A 1 97 ? 24.966 -36.657 -27.375 1.00 81.75 97 LEU A O 1
ATOM 806 N N . LEU A 1 98 ? 23.353 -35.240 -28.051 1.00 76.44 98 LEU A N 1
ATOM 807 C CA . LEU A 1 98 ? 22.408 -36.239 -28.565 1.00 76.44 98 LEU A CA 1
ATOM 808 C C . LEU A 1 98 ? 22.482 -36.438 -30.095 1.00 76.44 98 LEU A C 1
ATOM 810 O O . LEU A 1 98 ? 21.671 -37.190 -30.638 1.00 76.44 98 LEU A O 1
ATOM 814 N N . LEU A 1 99 ? 23.432 -35.784 -30.773 1.00 63.62 99 LEU A N 1
ATOM 815 C CA . LEU A 1 99 ? 23.784 -35.951 -32.192 1.00 63.62 99 LEU A CA 1
ATOM 816 C C . LEU A 1 99 ? 25.164 -36.604 -32.314 1.00 63.62 99 LEU A C 1
ATOM 818 O O . LEU A 1 99 ? 25.331 -37.420 -33.247 1.00 63.62 99 LEU A O 1
#

Foldseek 3Di:
DVLCVVPPPDDDDLCVVCVVVVHHSVVSVVVVVVVCVVCVVPNDDDPVRVVVVQVVVQVVCVVPPGDDDDPPCVVVVVVVVVVVVVVVVVVVVVVVVVD

Secondary structure (DSSP, 8-state):
-HHHHHH-SS---HHHHHHHTT--HHHHHHHHHHHHHHTTT-----HHHHHHHHHHHHHHHGGGT------THHHHHHHHHHHHHHHHHHHHHHHHH--